Protein AF-A0A218WQH5-F1 (afdb_monomer)

Radius of gyration: 13.71 Å; Cα contacts (8 Å, |Δi|>4): 364; chains: 1; bounding box: 28×33×32 Å

pLDDT: mean 78.95, std 13.2, range [29.84, 90.62]

Sequence (128 aa):
MALGPVGDPTVELGPTEDQRMELGPVGDLTVGLGPTEDLRMGLGPVKDLTVGLSPTEDLRMGLGPVGDLTMGLGHREDLRMGLGPVGDLTVGLGHTEDLRMGLGPVGDLTVGLGPTEDLRMGSALWKI

Foldseek 3Di:
DEDDADPAAEAEDEEDAEEEEEYEEYEAYEYEYYEYAYYEYEYYEYAHYEYEYEEYAEYAYEYAEYAAYAYAEEHYAEEAYAYAEYAADHYEYAHYAYYAYADEHYNYDHYHDHDYNHYHYDHPPPDD

Organism: Punica granatum (NCBI:txid22663)

Secondary structure (DSSP, 8-state):
----S-S--EEEE--EEEEEEEE--EEEEEEEE--EEEEEEEE--EEEEEEEE--EEEEEEEE-SEEEEEEEE--EEEEEEEE-SEEEEEEEE-SEEEEEEEE--EEEEEEEE-SEEEEEEEE-----

Mean predicted aligned error: 7.43 Å

Structure (mmCIF, N/CA/C/O backbone):
data_AF-A0A218WQH5-F1
#
_entry.id   AF-A0A218WQH5-F1
#
loop_
_atom_site.group_PDB
_atom_site.id
_atom_site.type_symbol
_atom_site.label_atom_i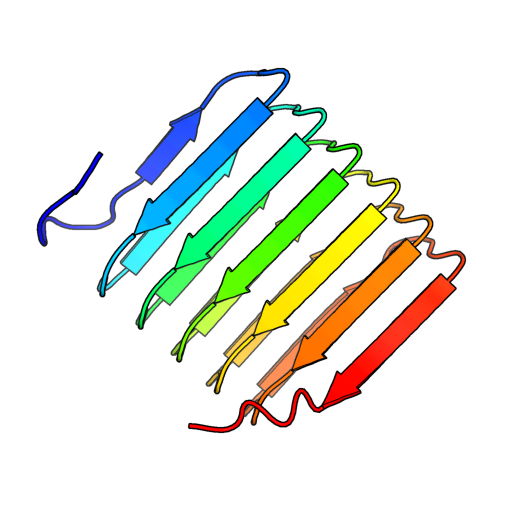d
_atom_site.label_alt_id
_atom_site.label_comp_id
_atom_site.label_asym_id
_atom_site.label_entity_id
_atom_site.label_seq_id
_atom_site.pdbx_PDB_ins_code
_atom_site.Cartn_x
_atom_site.Cartn_y
_atom_site.Cartn_z
_atom_site.occupancy
_atom_site.B_iso_or_equiv
_atom_site.auth_seq_id
_atom_site.auth_comp_id
_atom_site.auth_asym_id
_atom_site.auth_atom_id
_atom_site.pdbx_PDB_model_num
ATOM 1 N N . MET A 1 1 ? 2.928 17.509 5.693 1.00 40.31 1 MET A N 1
ATOM 2 C CA . MET A 1 1 ? 1.774 18.393 5.408 1.00 40.31 1 MET A CA 1
ATOM 3 C C . MET A 1 1 ? 0.560 17.751 6.062 1.00 40.31 1 MET A C 1
ATOM 5 O O . MET A 1 1 ? 0.398 16.557 5.879 1.00 40.31 1 MET A O 1
ATOM 9 N N . ALA A 1 2 ? -0.220 18.475 6.869 1.00 32.75 2 ALA A N 1
ATOM 10 C CA . ALA A 1 2 ? -1.400 17.928 7.547 1.00 32.75 2 ALA A CA 1
ATOM 11 C C . ALA A 1 2 ? -2.662 18.467 6.861 1.00 32.75 2 ALA A C 1
ATOM 13 O O . ALA A 1 2 ? -2.889 19.676 6.867 1.00 32.75 2 ALA A O 1
ATOM 14 N N . LEU A 1 3 ? -3.434 17.584 6.226 1.00 44.59 3 LEU A N 1
ATOM 15 C CA . LEU A 1 3 ? -4.683 17.926 5.545 1.00 44.59 3 LEU A CA 1
ATOM 16 C C . LEU A 1 3 ? -5.857 17.603 6.480 1.00 44.59 3 L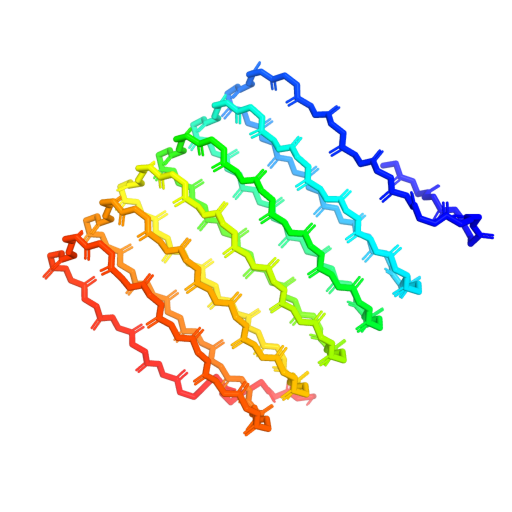EU A C 1
ATOM 18 O O . LEU A 1 3 ? -5.939 16.501 7.015 1.00 44.59 3 LEU A O 1
ATOM 22 N N . GLY A 1 4 ? -6.718 18.594 6.728 1.00 38.66 4 GLY A N 1
ATOM 23 C CA . GLY A 1 4 ? -7.972 18.427 7.472 1.00 38.66 4 GLY A CA 1
ATOM 24 C C . GLY A 1 4 ? -9.079 17.786 6.617 1.00 38.66 4 GLY A C 1
ATOM 25 O O . GLY A 1 4 ? -8.890 17.626 5.412 1.00 38.66 4 GLY A O 1
ATOM 26 N N . PRO A 1 5 ? -10.236 17.438 7.215 1.00 45.19 5 PRO A N 1
ATOM 27 C CA . PRO A 1 5 ? -11.291 16.669 6.561 1.00 45.19 5 PRO A CA 1
ATOM 28 C C . PRO A 1 5 ? -12.021 17.531 5.525 1.00 45.19 5 PRO A C 1
ATOM 30 O O . PRO A 1 5 ? -12.925 18.299 5.847 1.00 45.19 5 PRO A O 1
ATOM 33 N N . VAL A 1 6 ? -11.600 17.418 4.272 1.00 43.12 6 VAL A N 1
ATOM 34 C CA . VAL A 1 6 ? -12.248 17.973 3.080 1.00 43.12 6 VAL A CA 1
ATOM 35 C C . VAL A 1 6 ? -12.160 16.869 2.028 1.00 43.12 6 VAL A C 1
ATOM 37 O O . VAL A 1 6 ? -11.120 16.229 1.946 1.00 43.12 6 VAL A O 1
ATOM 40 N N . GLY A 1 7 ? -13.267 16.606 1.328 1.00 47.59 7 GLY A N 1
ATOM 41 C CA . GLY A 1 7 ? -13.516 15.404 0.518 1.00 47.59 7 GLY A CA 1
ATOM 42 C C . GLY A 1 7 ? -12.357 14.902 -0.345 1.00 47.59 7 GLY A C 1
ATOM 43 O O . GLY A 1 7 ? -11.546 15.690 -0.824 1.00 47.59 7 GLY A O 1
ATOM 44 N N . ASP A 1 8 ? -12.318 13.578 -0.500 1.00 56.56 8 ASP A N 1
ATOM 45 C CA . ASP A 1 8 ? -11.444 12.795 -1.380 1.00 56.56 8 ASP A CA 1
ATOM 46 C C . ASP A 1 8 ? -10.065 13.426 -1.641 1.00 56.56 8 ASP A C 1
ATOM 48 O O . ASP A 1 8 ? -9.750 13.791 -2.782 1.00 56.56 8 ASP A O 1
ATOM 52 N N . PRO A 1 9 ? -9.215 13.606 -0.608 1.00 66.31 9 PRO A N 1
ATOM 53 C CA . PRO A 1 9 ? -7.838 14.018 -0.802 1.00 66.31 9 PRO A CA 1
ATOM 54 C C . PRO A 1 9 ? -7.183 13.114 -1.844 1.00 66.31 9 PRO A C 1
ATOM 56 O O . PRO A 1 9 ? -7.036 11.910 -1.651 1.00 66.31 9 PRO A O 1
ATOM 59 N N . THR A 1 10 ? -6.804 13.721 -2.964 1.00 68.75 10 THR A N 1
ATOM 60 C CA . THR A 1 10 ? -5.987 13.089 -3.994 1.00 68.75 10 THR A CA 1
ATOM 61 C C . THR A 1 10 ? -4.591 13.673 -3.882 1.00 68.75 10 THR A C 1
ATOM 63 O O . THR A 1 10 ? -4.408 14.885 -4.014 1.00 68.75 10 THR A O 1
ATOM 66 N N . VAL A 1 11 ? -3.606 12.830 -3.590 1.00 77.75 11 VAL A N 1
ATOM 67 C CA . VAL A 1 11 ? -2.203 13.240 -3.519 1.00 77.75 11 VAL A CA 1
ATOM 68 C C . VAL A 1 11 ? -1.467 12.651 -4.703 1.00 77.75 11 VAL A C 1
ATOM 70 O O . VAL A 1 11 ? -1.245 11.447 -4.736 1.00 77.75 11 VAL A O 1
ATOM 73 N N . GLU A 1 12 ? -1.071 13.509 -5.643 1.00 77.62 12 GLU A N 1
ATOM 74 C CA . GLU A 1 12 ? -0.176 13.141 -6.736 1.00 77.62 12 GLU A CA 1
ATOM 75 C C . GLU A 1 12 ? 1.194 13.789 -6.572 1.00 77.62 12 GLU A C 1
ATOM 77 O O . GLU A 1 12 ? 1.299 15.009 -6.425 1.00 77.62 12 GLU A O 1
ATOM 82 N N . LEU A 1 13 ? 2.249 12.974 -6.586 1.00 73.69 13 LEU A N 1
ATOM 83 C CA . LEU A 1 13 ? 3.628 13.457 -6.519 1.00 73.69 13 LEU A CA 1
ATOM 84 C C . LEU A 1 13 ? 4.447 12.865 -7.665 1.00 73.69 13 LEU A C 1
ATOM 86 O O . LEU A 1 13 ? 4.292 11.700 -8.029 1.00 73.69 13 LEU A O 1
ATOM 90 N N . GLY A 1 14 ? 5.296 13.710 -8.250 1.00 72.31 14 GLY A N 1
ATOM 91 C CA . GLY A 1 14 ? 6.205 13.333 -9.327 1.00 72.31 14 GLY A CA 1
ATOM 92 C C . GLY A 1 14 ? 7.387 12.483 -8.843 1.00 72.31 14 GLY A C 1
ATOM 93 O O . GLY A 1 14 ? 7.505 12.208 -7.648 1.00 72.31 14 GLY A O 1
ATOM 94 N N . PRO A 1 15 ? 8.271 12.073 -9.767 1.00 71.12 15 PRO A N 1
ATOM 95 C CA . PRO A 1 15 ? 9.421 11.253 -9.425 1.00 71.12 15 PRO A CA 1
ATOM 96 C C . PRO A 1 15 ? 10.354 11.965 -8.445 1.00 71.12 15 PRO A C 1
ATOM 98 O O . PRO A 1 15 ? 10.677 13.140 -8.632 1.00 71.12 15 PRO A O 1
ATOM 101 N N . THR A 1 16 ? 10.770 11.251 -7.404 1.00 75.25 16 THR A N 1
ATOM 102 C CA . THR A 1 16 ? 11.618 11.775 -6.322 1.00 75.25 16 THR A CA 1
ATOM 103 C C . THR A 1 16 ? 12.587 10.680 -5.872 1.00 75.25 16 THR A C 1
ATOM 105 O O . THR A 1 16 ? 12.251 9.513 -5.984 1.00 75.25 16 THR A O 1
ATOM 108 N N . GLU A 1 17 ? 13.766 11.007 -5.343 1.00 79.12 17 GLU A N 1
ATOM 109 C CA . GLU A 1 17 ? 14.635 9.980 -4.729 1.00 79.12 17 GLU A CA 1
ATOM 110 C C . GLU A 1 17 ? 13.986 9.425 -3.450 1.00 79.12 17 GLU A C 1
ATOM 112 O O . GLU A 1 17 ? 13.902 8.221 -3.250 1.00 79.12 17 GLU A O 1
ATOM 117 N N . ASP A 1 18 ? 13.434 10.303 -2.611 1.00 80.25 18 ASP A N 1
ATOM 118 C CA . ASP A 1 18 ? 13.086 9.964 -1.234 1.00 80.25 18 ASP A CA 1
ATOM 119 C C . ASP A 1 18 ? 11.753 10.620 -0.855 1.00 80.25 18 ASP A C 1
ATOM 121 O O . ASP A 1 18 ? 11.608 11.850 -0.884 1.00 80.25 18 ASP A O 1
ATOM 125 N N . GLN A 1 19 ? 10.751 9.820 -0.501 1.00 81.75 19 GLN A N 1
ATOM 126 C CA . GLN A 1 19 ? 9.407 10.326 -0.257 1.00 81.75 19 GLN A CA 1
ATOM 127 C C . GLN A 1 19 ? 8.819 9.775 1.040 1.00 81.75 19 GLN A C 1
ATOM 129 O O . GLN A 1 19 ? 8.780 8.571 1.289 1.00 81.75 19 GLN A O 1
ATOM 134 N N . ARG A 1 20 ? 8.332 10.679 1.898 1.00 80.31 20 ARG A N 1
ATOM 135 C CA . ARG A 1 20 ? 7.759 10.328 3.203 1.00 80.31 20 ARG A CA 1
ATOM 136 C C . ARG A 1 20 ? 6.409 10.978 3.402 1.00 80.31 20 ARG A C 1
ATOM 138 O O . ARG A 1 20 ? 6.272 12.191 3.246 1.00 80.31 20 ARG A O 1
ATOM 145 N N . MET A 1 21 ? 5.427 10.177 3.787 1.00 79.88 21 MET A N 1
ATOM 146 C CA . MET A 1 21 ? 4.066 10.641 3.985 1.00 79.88 21 MET A CA 1
ATOM 147 C C . MET A 1 21 ? 3.496 10.099 5.287 1.00 79.88 21 MET A C 1
ATOM 149 O O . MET A 1 21 ? 3.521 8.896 5.521 1.00 79.88 21 MET A O 1
ATOM 153 N N . GLU A 1 22 ? 2.972 10.995 6.117 1.00 82.38 22 GLU A N 1
ATOM 154 C CA . GLU A 1 22 ? 2.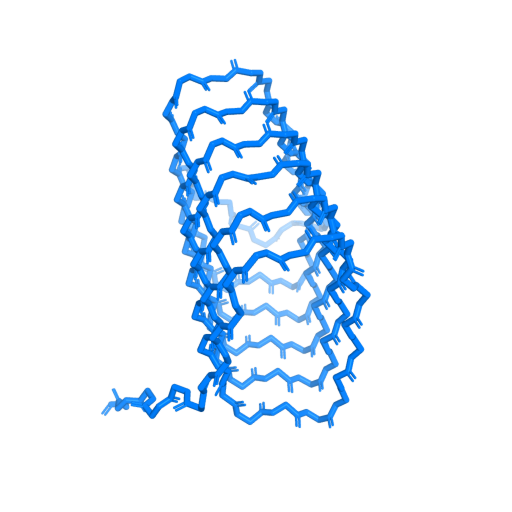257 10.636 7.336 1.00 82.38 22 GLU A CA 1
ATOM 155 C C . GLU A 1 22 ? 0.928 11.384 7.369 1.00 82.38 22 GLU A C 1
ATOM 157 O O . GLU A 1 22 ? 0.912 12.617 7.279 1.00 82.38 22 GLU A O 1
ATOM 162 N N . LEU A 1 23 ? -0.178 10.646 7.452 1.00 78.00 23 LEU A N 1
ATOM 163 C CA . LEU A 1 23 ? -1.518 11.220 7.535 1.00 78.00 23 LEU A CA 1
ATOM 164 C C . LEU A 1 23 ? -2.269 10.655 8.737 1.00 78.00 23 LEU A C 1
ATOM 166 O O . LEU A 1 23 ? -2.172 9.472 9.063 1.00 78.00 23 LEU A O 1
ATOM 170 N N . GLY A 1 24 ? -3.033 11.534 9.384 1.00 77.88 24 GLY A N 1
ATOM 171 C CA . GLY A 1 24 ? -3.955 11.168 10.453 1.00 77.88 24 GLY A CA 1
ATOM 172 C C . GLY A 1 24 ? -5.206 10.457 9.926 1.00 77.88 24 GLY A C 1
ATOM 173 O O . GLY A 1 24 ? -5.219 10.002 8.786 1.00 77.88 24 GLY A O 1
ATOM 174 N N . PRO A 1 25 ? -6.266 10.361 10.744 1.00 75.12 25 PRO A N 1
ATOM 175 C CA . PRO A 1 25 ? -7.508 9.735 10.325 1.00 75.12 25 PRO A CA 1
ATOM 176 C C . PRO A 1 25 ? -8.130 10.473 9.138 1.00 75.12 25 PRO A C 1
ATOM 178 O O . PRO A 1 25 ? -8.318 11.691 9.201 1.00 75.12 25 PRO A O 1
ATOM 181 N N . VAL A 1 26 ? -8.462 9.740 8.079 1.00 77.00 26 VAL A N 1
ATOM 182 C CA . VAL A 1 26 ? -9.077 10.286 6.859 1.00 77.00 26 VAL A CA 1
ATOM 183 C C . VAL A 1 26 ? -10.334 9.479 6.543 1.00 77.00 26 VAL A C 1
ATOM 185 O O . VAL A 1 26 ? -10.418 8.309 6.900 1.00 77.00 26 VAL A O 1
ATOM 188 N N . GLY A 1 27 ? -11.334 10.105 5.920 1.00 80.62 27 GLY A N 1
ATOM 189 C CA . GLY A 1 27 ? -12.490 9.374 5.397 1.00 80.62 27 GLY A CA 1
ATOM 190 C C . GLY A 1 27 ? -12.047 8.529 4.213 1.00 80.62 27 GLY A C 1
ATOM 191 O O . GLY A 1 27 ? -11.689 7.367 4.382 1.00 80.62 27 GLY A O 1
ATOM 192 N N . ASP A 1 28 ? -11.965 9.172 3.056 1.00 84.06 28 ASP A N 1
ATOM 193 C CA . ASP A 1 28 ? -11.552 8.535 1.813 1.00 84.06 28 ASP A CA 1
ATOM 194 C C . ASP A 1 28 ? -10.242 9.189 1.341 1.00 84.06 28 ASP A C 1
ATOM 196 O O . ASP A 1 28 ? -10.054 10.395 1.513 1.00 84.06 28 ASP A O 1
ATOM 200 N N . LEU A 1 29 ? -9.289 8.418 0.821 1.00 83.88 29 LEU A N 1
ATOM 201 C CA . LEU A 1 29 ? -7.971 8.918 0.416 1.00 83.88 29 LEU A CA 1
ATOM 202 C C . LEU A 1 29 ? -7.501 8.219 -0.858 1.00 83.88 29 LEU A C 1
ATOM 204 O O . LEU A 1 29 ? -7.453 6.992 -0.919 1.00 83.88 29 LEU A O 1
ATOM 208 N N . THR A 1 30 ? -7.081 9.008 -1.847 1.00 85.25 30 THR A N 1
ATOM 209 C CA . THR A 1 30 ? -6.431 8.510 -3.063 1.00 85.25 30 THR A CA 1
ATOM 210 C C . THR A 1 30 ? -4.997 9.023 -3.139 1.00 85.25 30 THR A C 1
ATOM 212 O O . THR A 1 30 ? -4.744 10.222 -3.024 1.00 85.25 30 THR A O 1
ATOM 215 N N . VAL A 1 31 ? -4.031 8.130 -3.344 1.00 84.38 31 VAL A N 1
ATOM 216 C CA . VAL A 1 31 ? -2.613 8.494 -3.463 1.00 84.38 31 VAL A CA 1
ATOM 217 C C . VAL A 1 31 ? -2.036 7.929 -4.755 1.00 84.38 31 VAL A C 1
ATOM 219 O O . VAL A 1 31 ? -2.074 6.721 -4.969 1.00 84.38 31 VAL A O 1
ATOM 222 N N . GLY A 1 32 ? -1.485 8.798 -5.599 1.00 84.88 32 GLY A N 1
ATOM 223 C CA . GLY A 1 32 ? -0.820 8.468 -6.856 1.00 84.88 32 GLY A CA 1
ATOM 224 C C . GLY A 1 32 ? 0.635 8.921 -6.834 1.00 84.88 32 GLY A C 1
ATOM 225 O O . GLY A 1 32 ? 0.901 10.116 -6.885 1.00 84.88 32 GLY A O 1
ATOM 226 N N . LEU A 1 33 ? 1.603 8.009 -6.753 1.00 80.75 33 LEU A N 1
ATOM 227 C CA . LEU A 1 33 ? 3.019 8.404 -6.717 1.00 80.75 33 LEU A CA 1
ATOM 228 C C . LEU A 1 33 ? 3.752 7.964 -7.981 1.00 80.75 33 LEU A C 1
ATOM 230 O O . LEU A 1 33 ? 3.602 6.833 -8.466 1.00 80.75 33 LEU A O 1
ATOM 234 N N . GLY A 1 34 ? 4.547 8.893 -8.506 1.00 79.62 34 GLY A N 1
ATOM 235 C CA . GLY A 1 34 ? 5.505 8.643 -9.568 1.00 79.62 34 GLY A CA 1
ATOM 236 C C . GLY A 1 34 ? 6.637 7.704 -9.130 1.00 79.62 34 GLY A C 1
ATOM 237 O O . GLY A 1 34 ? 6.633 7.195 -8.008 1.00 79.62 34 GLY A O 1
ATOM 238 N N . PRO A 1 35 ? 7.582 7.415 -10.038 1.00 77.38 35 PRO A N 1
ATOM 239 C CA . PRO A 1 35 ? 8.719 6.555 -9.734 1.00 77.38 35 PRO A CA 1
ATOM 240 C C . PRO A 1 35 ? 9.590 7.144 -8.623 1.00 77.38 35 PRO A C 1
ATOM 242 O O . PRO A 1 35 ? 9.976 8.309 -8.713 1.00 77.38 35 PRO A O 1
ATOM 245 N N . THR A 1 36 ? 9.919 6.341 -7.617 1.00 81.50 36 THR A N 1
ATOM 246 C CA . THR A 1 36 ? 10.684 6.787 -6.441 1.00 81.50 36 THR A CA 1
ATOM 247 C C . THR A 1 36 ? 11.694 5.715 -6.048 1.00 81.50 36 THR A C 1
ATOM 249 O O . THR A 1 36 ? 11.374 4.541 -6.186 1.00 81.50 36 THR A O 1
ATOM 252 N N . GLU A 1 37 ? 12.885 6.070 -5.569 1.00 83.75 37 GLU A N 1
ATOM 253 C CA . GLU A 1 37 ? 13.830 5.064 -5.048 1.00 83.75 37 GLU A CA 1
ATOM 254 C C . GLU A 1 37 ? 13.330 4.560 -3.687 1.00 83.75 37 GLU A C 1
ATOM 256 O O . GLU A 1 37 ? 13.002 3.388 -3.539 1.00 83.75 37 GLU A O 1
ATOM 261 N N . ASP A 1 38 ? 13.118 5.476 -2.739 1.00 84.75 38 ASP A N 1
ATOM 262 C CA . ASP A 1 38 ? 12.714 5.184 -1.364 1.00 84.75 38 ASP A CA 1
ATOM 263 C C . ASP A 1 38 ? 11.358 5.819 -1.005 1.00 84.75 38 ASP A C 1
ATOM 265 O O . ASP A 1 38 ? 11.204 7.043 -0.922 1.00 84.75 38 ASP A O 1
ATOM 269 N N . LEU A 1 39 ? 10.345 4.999 -0.712 1.00 85.31 39 LEU A N 1
ATOM 270 C CA . LEU A 1 39 ? 9.018 5.475 -0.311 1.00 85.31 39 LEU A CA 1
ATOM 271 C C . LEU A 1 39 ? 8.612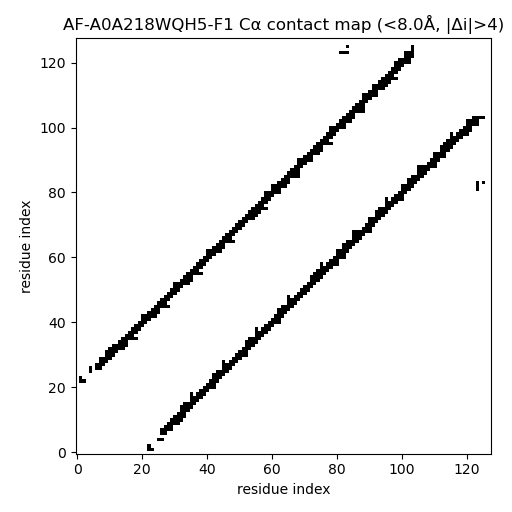 4.951 1.069 1.00 85.31 39 LEU A C 1
ATOM 273 O O . LEU A 1 39 ? 8.534 3.747 1.316 1.00 85.31 39 LEU A O 1
ATOM 277 N N . ARG A 1 40 ? 8.274 5.872 1.979 1.00 85.50 40 ARG A N 1
ATOM 278 C CA . ARG A 1 40 ? 7.764 5.561 3.321 1.00 85.50 40 ARG A CA 1
ATOM 279 C C . ARG A 1 40 ? 6.411 6.201 3.578 1.00 85.50 40 ARG A C 1
ATOM 281 O O . ARG A 1 40 ? 6.281 7.422 3.530 1.00 85.50 40 ARG A O 1
ATOM 288 N N . MET A 1 41 ? 5.421 5.393 3.932 1.00 83.50 41 MET A N 1
ATOM 289 C CA . MET A 1 41 ? 4.066 5.873 4.188 1.00 83.50 41 MET A CA 1
ATOM 290 C C . MET A 1 41 ? 3.523 5.351 5.519 1.00 83.50 41 MET A C 1
ATOM 292 O O . MET A 1 41 ? 3.592 4.156 5.796 1.00 83.50 41 MET A O 1
ATOM 296 N N . GLY A 1 42 ? 2.990 6.254 6.339 1.00 86.38 42 GLY A N 1
ATOM 297 C CA . GLY A 1 42 ? 2.315 5.964 7.600 1.00 86.38 42 GLY A CA 1
ATOM 298 C C . GLY A 1 42 ? 0.916 6.569 7.598 1.00 86.38 42 GLY A C 1
ATOM 299 O O . GLY A 1 42 ? 0.789 7.790 7.606 1.00 86.38 42 GLY A O 1
ATOM 300 N N . LEU A 1 43 ? -0.136 5.756 7.578 1.00 83.50 43 LEU A N 1
ATOM 301 C CA . LEU A 1 43 ? -1.509 6.267 7.618 1.00 83.50 43 LEU A CA 1
ATOM 302 C C . LEU A 1 43 ? -2.212 5.802 8.889 1.00 83.50 43 LEU A C 1
ATOM 304 O O . LEU A 1 43 ? -2.096 4.645 9.299 1.00 83.50 43 LEU A O 1
ATOM 308 N N . GLY A 1 44 ? -2.944 6.726 9.508 1.00 82.94 44 GLY A N 1
ATOM 309 C CA . GLY A 1 44 ? -3.870 6.432 10.592 1.00 82.94 44 GLY A CA 1
ATOM 310 C C . GLY A 1 44 ? -5.107 5.658 10.116 1.00 82.94 44 GLY A C 1
ATOM 311 O O . GLY A 1 44 ? -5.095 5.061 9.042 1.00 82.94 44 GLY A O 1
ATOM 312 N N . PRO A 1 45 ? -6.185 5.646 10.916 1.00 82.25 45 PRO A N 1
ATOM 313 C CA . PRO A 1 45 ? -7.435 5.009 10.528 1.00 82.25 45 PRO A CA 1
ATOM 314 C C . PRO A 1 45 ? -8.031 5.637 9.261 1.00 82.25 45 PRO A C 1
ATOM 316 O O . PRO A 1 45 ? -8.249 6.849 9.234 1.00 82.25 45 PRO A O 1
ATOM 319 N N . VAL A 1 46 ? -8.317 4.831 8.240 1.00 84.81 46 VAL A N 1
ATOM 320 C CA . VAL A 1 46 ? -8.940 5.295 6.988 1.00 84.81 46 VAL A CA 1
ATOM 321 C C . VAL A 1 46 ? -10.211 4.499 6.725 1.00 84.81 46 VAL A C 1
ATOM 323 O O . VAL A 1 46 ? -10.267 3.316 7.048 1.00 84.81 46 VAL A O 1
ATOM 326 N N . LYS A 1 47 ? -11.254 5.126 6.179 1.00 86.75 47 LYS A N 1
ATOM 327 C CA . LYS A 1 47 ? -12.437 4.382 5.742 1.00 86.75 47 LYS A CA 1
ATOM 328 C C . LYS A 1 47 ? -12.129 3.709 4.408 1.00 86.75 47 LYS A C 1
ATOM 330 O O . LYS A 1 47 ? -12.004 2.492 4.399 1.00 86.75 47 LYS A O 1
ATOM 335 N N . ASP A 1 48 ? -11.863 4.495 3.365 1.00 88.31 48 ASP A N 1
ATOM 336 C CA . ASP A 1 48 ? -11.579 3.982 2.022 1.00 88.31 48 ASP A CA 1
ATOM 337 C C . ASP A 1 48 ? -10.219 4.515 1.529 1.00 88.31 48 ASP A C 1
ATOM 339 O O . ASP A 1 48 ? -9.977 5.721 1.475 1.00 88.31 48 ASP A O 1
ATOM 343 N N . LEU A 1 49 ? -9.293 3.626 1.174 1.00 87.12 49 LEU A N 1
ATOM 344 C CA . LEU A 1 49 ? -7.939 3.979 0.751 1.00 87.12 49 LEU A CA 1
ATOM 345 C C . LEU A 1 49 ? -7.619 3.369 -0.611 1.00 87.12 49 LEU A C 1
ATOM 347 O O . LEU A 1 49 ? -7.574 2.151 -0.758 1.00 87.12 49 LEU A O 1
ATOM 351 N N . THR A 1 50 ? -7.318 4.220 -1.590 1.00 88.62 50 THR A N 1
ATOM 352 C CA . THR A 1 50 ? -6.816 3.808 -2.905 1.00 88.62 50 THR A CA 1
ATOM 353 C C . THR A 1 50 ? -5.393 4.308 -3.111 1.00 88.62 50 THR A C 1
ATOM 355 O O . THR A 1 50 ? -5.122 5.503 -3.015 1.00 88.62 50 THR A O 1
ATOM 358 N N . VAL A 1 51 ? -4.465 3.407 -3.422 1.00 86.12 51 VAL A N 1
ATOM 359 C CA . VAL A 1 51 ? -3.056 3.750 -3.635 1.00 86.12 51 VAL A CA 1
ATOM 360 C C . VAL A 1 51 ? -2.570 3.189 -4.969 1.00 86.12 51 VAL A C 1
ATOM 362 O O . VAL A 1 51 ? -2.600 1.982 -5.186 1.00 86.12 51 VAL A O 1
ATOM 365 N N . GLY A 1 52 ? -2.093 4.060 -5.855 1.00 87.75 52 GLY A N 1
ATOM 366 C CA . GLY A 1 52 ? -1.472 3.711 -7.130 1.00 87.75 52 GLY A CA 1
ATOM 367 C C . GLY A 1 52 ? -0.023 4.175 -7.161 1.00 87.75 52 GLY A C 1
ATOM 368 O O . GLY A 1 52 ? 0.246 5.374 -7.124 1.00 87.75 52 GLY A O 1
ATOM 369 N N . LEU A 1 53 ? 0.923 3.242 -7.231 1.00 82.94 53 LEU A N 1
ATOM 370 C CA . LEU A 1 53 ? 2.346 3.570 -7.238 1.00 82.94 53 LEU A CA 1
ATOM 371 C C . LEU A 1 53 ? 3.022 3.049 -8.501 1.00 82.94 53 LEU A C 1
ATOM 373 O O . LEU A 1 53 ? 2.899 1.876 -8.867 1.00 82.94 53 LEU A O 1
ATOM 377 N N . SER A 1 54 ? 3.807 3.926 -9.118 1.00 81.75 54 SER A N 1
ATOM 378 C CA . SER A 1 54 ? 4.726 3.591 -10.208 1.00 81.75 54 SER A CA 1
ATOM 379 C C . SER A 1 54 ? 5.870 2.679 -9.705 1.00 81.75 54 SER A C 1
ATOM 381 O O . SER A 1 54 ? 5.872 2.293 -8.524 1.00 81.75 54 SER A O 1
ATOM 383 N N . PRO A 1 55 ? 6.811 2.251 -10.574 1.00 78.00 55 PRO A N 1
ATOM 384 C CA . PRO A 1 55 ? 7.961 1.469 -10.138 1.00 78.00 55 PRO A CA 1
ATOM 385 C C . PRO A 1 55 ? 8.724 2.171 -9.012 1.00 78.00 55 PRO A C 1
ATOM 387 O O . PRO A 1 55 ? 8.968 3.374 -9.093 1.00 78.00 55 PRO A O 1
ATOM 390 N N . THR A 1 56 ? 9.049 1.432 -7.959 1.00 80.00 56 THR A N 1
ATOM 391 C CA . THR A 1 56 ? 9.777 1.944 -6.790 1.00 80.00 56 THR A CA 1
ATOM 392 C C . THR A 1 56 ? 10.802 0.905 -6.384 1.00 80.00 56 THR A C 1
ATOM 394 O O . THR A 1 56 ? 10.453 -0.265 -6.424 1.00 80.00 56 THR A O 1
ATOM 397 N N . GLU A 1 57 ? 12.015 1.279 -6.000 1.00 84.38 57 GLU A N 1
ATOM 398 C CA . GLU A 1 57 ? 13.002 0.289 -5.540 1.00 84.38 57 GLU A CA 1
ATOM 399 C C . GLU A 1 57 ? 12.578 -0.261 -4.171 1.00 84.38 57 GLU A C 1
ATOM 401 O O . GLU A 1 57 ? 12.216 -1.435 -4.068 1.00 84.38 57 GLU A O 1
ATOM 406 N N . ASP A 1 58 ? 12.434 0.633 -3.189 1.00 86.00 58 ASP A N 1
ATOM 407 C CA . ASP A 1 58 ? 12.096 0.329 -1.801 1.00 86.00 58 ASP A CA 1
ATOM 408 C C . ASP A 1 58 ? 10.766 0.974 -1.375 1.00 86.00 58 ASP A C 1
ATOM 410 O O . ASP A 1 58 ? 10.597 2.196 -1.330 1.00 86.00 58 ASP A O 1
ATOM 414 N N . LEU A 1 59 ? 9.798 0.152 -0.956 1.00 85.94 59 LEU A N 1
ATOM 415 C CA . LEU A 1 59 ? 8.535 0.629 -0.385 1.00 85.94 59 LEU A CA 1
ATOM 416 C C . LEU A 1 59 ? 8.322 0.112 1.034 1.00 85.94 59 LEU A C 1
ATOM 418 O O . LEU A 1 59 ? 8.251 -1.091 1.283 1.00 85.94 59 LEU A O 1
ATOM 422 N N . ARG A 1 60 ? 8.112 1.036 1.975 1.00 87.50 60 ARG A N 1
ATOM 423 C CA . ARG A 1 60 ? 7.711 0.738 3.354 1.00 87.50 60 ARG A CA 1
ATOM 424 C C . ARG A 1 60 ? 6.401 1.421 3.700 1.00 87.50 60 ARG A C 1
ATOM 426 O O . ARG A 1 60 ? 6.323 2.646 3.734 1.00 87.50 60 ARG A O 1
ATOM 433 N N . MET A 1 61 ? 5.388 0.635 4.034 1.00 85.06 61 MET A N 1
ATOM 434 C CA . MET A 1 61 ? 4.072 1.154 4.385 1.00 85.06 61 MET A CA 1
ATOM 435 C C . MET A 1 61 ? 3.588 0.610 5.727 1.00 85.06 61 MET A C 1
ATOM 437 O O . MET A 1 61 ? 3.654 -0.591 5.976 1.00 85.06 61 MET A O 1
ATOM 441 N N . GLY A 1 62 ? 3.093 1.500 6.583 1.00 87.56 62 GLY A N 1
ATOM 442 C CA . GLY A 1 62 ? 2.412 1.180 7.832 1.00 87.56 62 GLY A CA 1
ATOM 443 C C . GLY A 1 62 ? 1.014 1.785 7.828 1.00 87.56 62 GLY A C 1
ATOM 444 O O . GLY A 1 62 ? 0.883 3.007 7.840 1.00 87.56 62 GLY A O 1
ATOM 445 N N . LEU A 1 63 ? -0.019 0.949 7.809 1.00 84.56 63 LEU A N 1
ATOM 446 C CA . LEU A 1 63 ? -1.412 1.387 7.835 1.00 84.56 63 LEU A CA 1
ATOM 447 C C . LEU A 1 63 ? -2.071 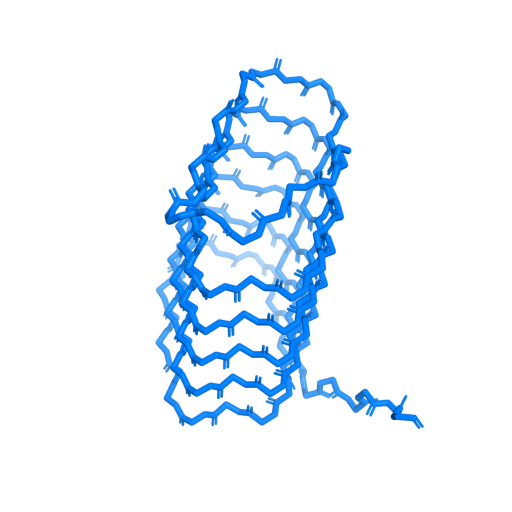0.973 9.147 1.00 8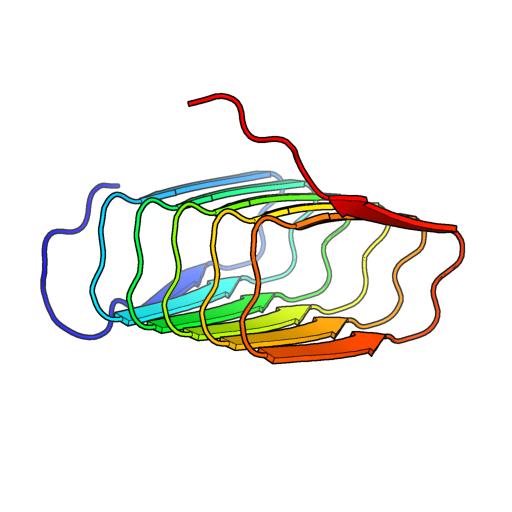4.56 63 LEU A C 1
ATOM 449 O O . LEU A 1 63 ? -1.912 -0.159 9.608 1.00 84.56 63 LEU A O 1
ATOM 453 N N . GLY A 1 64 ? -2.813 1.905 9.740 1.00 85.00 64 GLY A N 1
ATOM 454 C CA . GLY A 1 64 ? -3.721 1.635 10.845 1.00 85.00 64 GLY A CA 1
ATOM 455 C C . GLY A 1 64 ? -4.949 0.824 10.407 1.00 85.00 64 GLY A C 1
ATOM 456 O O . GLY A 1 64 ? -4.919 0.154 9.377 1.00 85.00 64 GLY A O 1
ATOM 457 N N . PRO A 1 65 ? -6.035 0.856 11.196 1.00 84.00 65 PRO A N 1
ATOM 458 C CA . PRO A 1 65 ? -7.296 0.237 10.811 1.00 84.00 65 PRO A CA 1
ATOM 459 C C . PRO 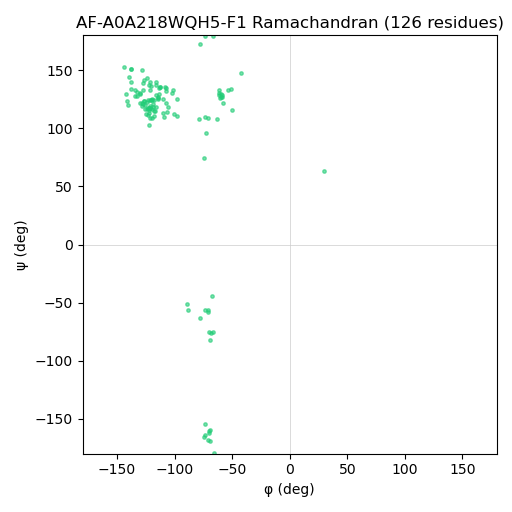A 1 65 ? -7.843 0.843 9.514 1.00 84.00 65 PRO A C 1
ATOM 461 O O . PRO A 1 65 ? -7.996 2.061 9.439 1.00 84.00 65 PRO A O 1
ATOM 464 N N . VAL A 1 66 ? -8.155 0.014 8.522 1.00 85.94 66 VAL A N 1
ATOM 465 C CA . VAL A 1 66 ? -8.752 0.466 7.257 1.00 85.94 66 VAL A CA 1
ATOM 466 C C . VAL A 1 66 ? -10.095 -0.227 7.038 1.00 85.94 66 VAL A C 1
ATOM 468 O O . VAL A 1 66 ? -10.234 -1.401 7.364 1.00 85.94 66 VAL A O 1
ATOM 471 N N . GLY A 1 67 ? -11.100 0.486 6.532 1.00 87.19 67 GLY A N 1
ATOM 472 C CA . GLY A 1 67 ? -12.319 -0.151 6.028 1.00 87.19 67 GLY A CA 1
ATOM 473 C C . GLY A 1 67 ? -11.987 -0.936 4.765 1.00 87.19 67 GLY A C 1
ATOM 474 O O . GLY A 1 67 ? -11.776 -2.143 4.835 1.00 87.19 67 GLY A O 1
ATOM 475 N N . ASP A 1 68 ? -11.807 -0.211 3.665 1.00 89.94 68 ASP A N 1
ATOM 476 C CA . ASP A 1 68 ? -11.520 -0.762 2.346 1.00 89.94 68 ASP A CA 1
ATOM 477 C C . ASP A 1 68 ? -10.171 -0.238 1.836 1.00 89.94 68 ASP A C 1
ATOM 479 O O . ASP A 1 68 ? -9.929 0.968 1.770 1.00 89.94 68 ASP A O 1
ATOM 483 N N . LEU A 1 69 ? -9.266 -1.142 1.466 1.00 87.81 69 LEU A N 1
ATOM 484 C CA . LEU A 1 69 ? -7.936 -0.830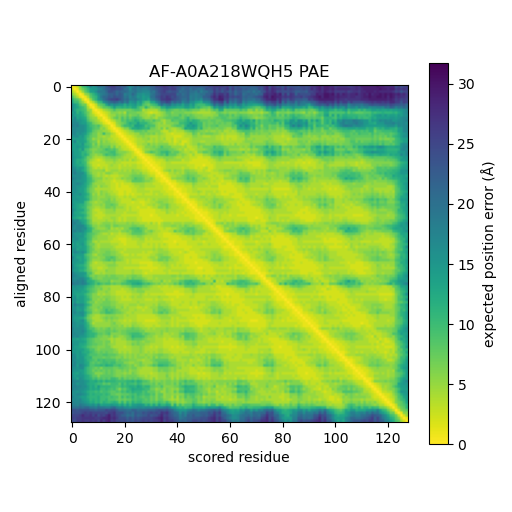 0.952 1.00 87.81 69 LEU A CA 1
ATOM 485 C C . LEU A 1 69 ? -7.754 -1.425 -0.440 1.00 87.81 69 LEU A C 1
ATOM 487 O O . LEU A 1 69 ? -7.714 -2.640 -0.601 1.00 87.81 69 LEU A O 1
ATOM 491 N N . THR A 1 70 ? -7.556 -0.566 -1.437 1.00 90.25 70 THR A N 1
ATOM 492 C CA . THR A 1 70 ? -7.165 -0.950 -2.795 1.00 90.25 70 THR A CA 1
ATOM 493 C C . THR A 1 70 ? -5.775 -0.422 -3.118 1.00 90.25 70 THR A C 1
ATOM 495 O O . THR A 1 70 ? -5.508 0.774 -3.015 1.00 90.25 70 THR A O 1
ATOM 498 N N . MET A 1 71 ? -4.875 -1.302 -3.547 1.00 87.31 71 MET A N 1
ATOM 499 C CA . MET A 1 71 ? -3.497 -0.941 -3.862 1.00 87.31 71 MET A CA 1
ATOM 500 C C . MET A 1 71 ? -3.058 -1.520 -5.205 1.00 87.31 71 MET A C 1
ATOM 502 O O . MET A 1 71 ? -3.222 -2.710 -5.449 1.00 87.31 71 MET A O 1
ATOM 506 N N . GLY A 1 72 ? -2.471 -0.686 -6.061 1.00 88.19 72 GLY A N 1
ATOM 507 C CA . GLY A 1 72 ? -1.861 -1.071 -7.331 1.00 88.19 72 GLY A CA 1
ATOM 508 C C . GLY A 1 72 ? -0.400 -0.639 -7.372 1.00 88.19 72 GLY A C 1
ATOM 509 O O . GLY A 1 72 ? -0.107 0.554 -7.426 1.00 88.19 72 GLY A O 1
ATOM 510 N N . LEU A 1 73 ? 0.515 -1.604 -7.341 1.00 83.62 73 LEU A N 1
ATOM 511 C CA . LEU A 1 73 ? 1.956 -1.378 -7.286 1.00 83.62 73 LEU A CA 1
ATOM 512 C C . LEU A 1 73 ? 2.631 -1.872 -8.568 1.00 83.62 73 LEU A C 1
ATOM 514 O O . LEU A 1 73 ? 2.484 -3.032 -8.946 1.00 83.62 73 LEU A O 1
ATOM 518 N N . GLY A 1 74 ? 3.409 -1.004 -9.219 1.00 80.75 74 GLY A N 1
ATOM 519 C CA . GLY A 1 74 ? 4.341 -1.383 -10.289 1.00 80.75 74 GLY A CA 1
ATOM 520 C C . GLY A 1 74 ? 5.555 -2.199 -9.806 1.00 80.75 74 GLY A C 1
ATOM 521 O O . GLY A 1 74 ? 5.603 -2.627 -8.652 1.00 80.75 74 GLY A O 1
ATOM 522 N N . HIS A 1 75 ? 6.542 -2.379 -10.695 1.00 78.50 75 HIS A N 1
ATOM 523 C CA . HIS A 1 75 ? 7.792 -3.111 -10.424 1.00 78.50 75 HIS A CA 1
ATOM 524 C C . HIS A 1 75 ? 8.491 -2.621 -9.148 1.00 78.50 75 HIS A C 1
ATOM 526 O O . HIS A 1 75 ? 8.649 -1.410 -8.983 1.00 78.50 75 HIS A O 1
ATOM 532 N N . ARG A 1 76 ? 8.926 -3.552 -8.293 1.00 80.44 76 ARG A N 1
ATOM 533 C CA . ARG A 1 76 ? 9.652 -3.289 -7.046 1.00 80.44 76 ARG A CA 1
ATOM 534 C C . ARG A 1 76 ? 10.812 -4.247 -6.827 1.00 80.44 76 ARG A C 1
ATOM 536 O O . ARG A 1 76 ? 10.744 -5.386 -7.277 1.00 80.44 76 ARG A O 1
ATOM 543 N N . GLU A 1 77 ? 11.835 -3.785 -6.122 1.00 83.69 77 GLU A N 1
ATOM 544 C CA . GLU A 1 77 ? 12.873 -4.667 -5.586 1.00 83.69 77 GLU A CA 1
ATOM 545 C C . GLU A 1 77 ? 12.421 -5.149 -4.205 1.00 83.69 77 GLU A C 1
ATOM 547 O O . GLU A 1 77 ? 12.185 -6.339 -4.018 1.00 83.69 77 GLU A O 1
ATOM 552 N N . ASP A 1 78 ? 12.128 -4.223 -3.287 1.00 85.56 78 ASP A N 1
ATOM 553 C CA . ASP A 1 78 ? 11.861 -4.535 -1.884 1.00 85.56 78 ASP A CA 1
ATOM 554 C C . ASP A 1 78 ? 10.537 -3.896 -1.399 1.00 85.56 78 ASP A C 1
ATOM 556 O O . ASP A 1 78 ? 10.340 -2.676 -1.374 1.00 85.56 78 ASP A O 1
ATOM 560 N N . LEU A 1 79 ? 9.579 -4.725 -0.973 1.00 85.88 79 LEU A N 1
ATOM 561 C CA . LEU A 1 79 ? 8.251 -4.290 -0.533 1.00 85.88 79 LEU A CA 1
ATOM 562 C C . LEU A 1 79 ? 7.957 -4.744 0.892 1.00 85.88 79 LEU A C 1
ATOM 564 O O . LEU A 1 79 ? 7.834 -5.932 1.177 1.00 85.88 79 LEU A O 1
ATOM 568 N N . ARG A 1 80 ? 7.761 -3.788 1.804 1.00 87.75 80 ARG A N 1
ATOM 569 C CA . ARG A 1 80 ? 7.405 -4.046 3.204 1.00 87.75 80 ARG A CA 1
ATOM 570 C C . ARG A 1 80 ? 6.119 -3.337 3.589 1.00 87.75 80 ARG A C 1
ATOM 572 O O . ARG A 1 80 ? 6.072 -2.113 3.660 1.00 87.75 80 ARG A O 1
ATOM 579 N N . MET A 1 81 ? 5.096 -4.110 3.925 1.00 84.88 81 MET A N 1
ATOM 580 C CA . MET A 1 81 ? 3.818 -3.590 4.404 1.00 84.88 81 MET A CA 1
ATOM 581 C C . MET A 1 81 ? 3.489 -4.114 5.796 1.00 84.88 81 MET A C 1
ATOM 583 O O . MET A 1 81 ? 3.637 -5.301 6.069 1.00 84.88 81 MET A O 1
ATOM 587 N N . GLY A 1 82 ? 3.011 -3.230 6.665 1.00 87.44 82 GLY A N 1
ATOM 588 C CA . GLY A 1 82 ? 2.371 -3.561 7.930 1.00 87.44 82 GLY A CA 1
ATOM 589 C C . GLY A 1 82 ? 0.969 -2.973 7.939 1.00 87.44 82 GLY A C 1
ATOM 590 O O . GLY A 1 82 ? 0.823 -1.756 8.007 1.00 87.44 82 GLY A O 1
ATOM 591 N N . LEU A 1 83 ? -0.045 -3.824 7.851 1.00 85.12 83 LEU A N 1
ATOM 592 C CA . LEU A 1 83 ? -1.448 -3.435 7.836 1.00 85.12 83 LEU A CA 1
ATOM 593 C C . LEU A 1 83 ? -2.090 -3.809 9.169 1.00 85.12 83 LEU A C 1
ATOM 595 O O . LEU A 1 83 ? -1.917 -4.928 9.656 1.00 85.12 83 LEU A O 1
ATOM 599 N N . GLY A 1 84 ? -2.820 -2.865 9.760 1.00 85.38 84 GLY A N 1
ATOM 600 C CA . GLY A 1 84 ? -3.693 -3.111 10.899 1.00 85.38 84 GLY A CA 1
ATOM 601 C C . GLY A 1 84 ? -4.915 -3.957 10.521 1.00 85.38 84 GLY A C 1
ATOM 602 O O . GLY A 1 84 ? -4.897 -4.676 9.522 1.00 85.38 84 GLY A O 1
ATOM 603 N N . PRO A 1 85 ? -5.986 -3.915 11.330 1.00 84.50 85 PRO A N 1
ATOM 604 C CA . PRO A 1 85 ? -7.261 -4.510 10.955 1.00 84.50 85 PRO A CA 1
ATOM 605 C C . PRO A 1 85 ? -7.793 -3.891 9.657 1.00 84.50 85 PRO A C 1
ATOM 607 O O . PRO A 1 85 ? -7.898 -2.670 9.578 1.00 84.50 85 PRO A O 1
ATOM 610 N N . VAL A 1 86 ? -8.130 -4.713 8.667 1.00 86.06 86 VAL A N 1
ATOM 611 C CA . VAL A 1 86 ? -8.722 -4.261 7.402 1.00 86.06 86 VAL A CA 1
ATOM 612 C C . VAL A 1 86 ? -10.072 -4.948 7.202 1.00 86.06 86 VAL A C 1
ATOM 614 O O . VAL A 1 86 ? -10.195 -6.136 7.494 1.00 86.06 86 VAL A O 1
ATOM 617 N N . GLY A 1 87 ? -11.090 -4.222 6.747 1.00 87.69 87 GLY A N 1
ATOM 618 C CA . GLY A 1 87 ? -12.327 -4.836 6.261 1.00 87.69 87 GLY A CA 1
ATOM 619 C C . GLY A 1 87 ? -12.030 -5.613 4.985 1.00 87.69 87 GLY A C 1
ATOM 620 O O . GLY A 1 87 ? -11.840 -6.829 5.043 1.00 87.69 87 GLY A O 1
ATOM 621 N N . ASP A 1 88 ? -11.855 -4.883 3.887 1.00 90.62 88 ASP A N 1
ATOM 622 C CA . ASP A 1 88 ? -11.603 -5.445 2.564 1.00 90.62 88 ASP A CA 1
ATOM 623 C C . ASP A 1 88 ? -10.238 -4.989 2.034 1.00 90.62 88 ASP A C 1
ATOM 625 O O . ASP A 1 88 ? -9.940 -3.800 1.934 1.00 90.62 88 ASP A O 1
ATOM 629 N N . LEU A 1 89 ? -9.377 -5.942 1.684 1.00 87.88 89 LEU A N 1
ATOM 630 C CA . LEU A 1 89 ? -8.030 -5.700 1.180 1.00 87.88 89 LEU A CA 1
ATOM 631 C C . LEU A 1 89 ? -7.887 -6.235 -0.242 1.00 87.88 89 LEU A C 1
ATOM 633 O O . LEU A 1 89 ? -7.883 -7.443 -0.460 1.00 87.88 89 LEU A O 1
ATOM 637 N N . THR A 1 90 ? -7.676 -5.339 -1.202 1.00 90.56 90 THR A N 1
ATOM 638 C CA . THR A 1 90 ? -7.326 -5.659 -2.587 1.00 90.56 90 THR A CA 1
ATOM 639 C C . THR A 1 90 ? -5.937 -5.128 -2.917 1.00 90.56 90 THR A C 1
ATOM 641 O O . THR A 1 90 ? -5.698 -3.924 -2.904 1.00 90.56 90 THR A O 1
ATOM 644 N N . VAL A 1 91 ? -5.008 -6.019 -3.256 1.00 86.38 91 VAL A N 1
ATOM 645 C CA . VAL A 1 91 ? -3.632 -5.657 -3.619 1.00 86.38 91 VAL A CA 1
ATOM 646 C C . VAL A 1 91 ? -3.282 -6.257 -4.975 1.00 86.38 91 VAL A C 1
ATOM 648 O O . VAL A 1 91 ? -3.342 -7.469 -5.153 1.00 86.38 91 VAL A O 1
ATOM 651 N N . GLY A 1 92 ? -2.886 -5.417 -5.925 1.00 88.38 92 GLY A N 1
ATOM 652 C CA . GLY A 1 92 ? -2.299 -5.802 -7.202 1.00 88.38 92 GLY A CA 1
ATOM 653 C C . GLY A 1 92 ? -0.825 -5.423 -7.233 1.00 88.38 92 GLY A C 1
ATOM 654 O O . GLY A 1 92 ? -0.496 -4.238 -7.223 1.00 88.38 92 GLY A O 1
ATOM 655 N N . LEU A 1 93 ? 0.056 -6.416 -7.271 1.00 83.12 93 LEU A N 1
ATOM 656 C CA . LEU A 1 93 ? 1.500 -6.229 -7.354 1.00 83.12 93 LEU A CA 1
ATOM 657 C C . LEU A 1 93 ? 2.006 -6.623 -8.737 1.00 83.12 93 LEU A C 1
ATOM 659 O O . LEU A 1 93 ? 1.627 -7.663 -9.274 1.00 83.12 93 LEU A O 1
ATOM 663 N N . GLY A 1 94 ? 2.884 -5.798 -9.299 1.00 82.25 94 GLY A N 1
ATOM 664 C CA . GLY A 1 94 ? 3.713 -6.157 -10.442 1.00 82.25 94 GLY A CA 1
ATOM 665 C C . GLY A 1 94 ? 4.838 -7.125 -10.060 1.00 82.25 94 GLY A C 1
ATOM 666 O O . GLY A 1 94 ? 4.739 -7.873 -9.091 1.00 82.25 94 GLY A O 1
ATOM 667 N N . HIS A 1 95 ? 5.921 -7.107 -10.837 1.00 81.81 95 HIS A N 1
ATOM 668 C CA . HIS A 1 95 ? 7.153 -7.822 -10.491 1.00 81.81 95 HIS A CA 1
ATOM 669 C C . HIS A 1 95 ? 7.701 -7.303 -9.153 1.00 81.81 95 HIS A C 1
ATOM 671 O O . HIS A 1 95 ? 7.793 -6.089 -8.972 1.00 81.81 95 HIS A O 1
ATOM 677 N N . THR A 1 96 ? 8.009 -8.184 -8.206 1.00 82.94 96 THR A N 1
ATOM 678 C CA . THR A 1 96 ? 8.592 -7.813 -6.905 1.00 82.94 96 THR A CA 1
ATOM 679 C C . THR A 1 96 ? 9.631 -8.849 -6.517 1.00 82.94 96 THR A C 1
ATOM 681 O O . THR A 1 96 ? 9.279 -10.017 -6.459 1.00 82.94 96 THR A O 1
ATOM 684 N N . GLU A 1 97 ? 10.876 -8.471 -6.252 1.00 86.06 97 GLU A N 1
ATOM 685 C CA . GLU A 1 97 ? 11.892 -9.457 -5.847 1.00 86.06 97 GLU A CA 1
ATOM 686 C C . GLU A 1 97 ? 11.596 -9.965 -4.428 1.00 86.06 97 GLU A C 1
ATOM 688 O O . GLU A 1 97 ? 11.305 -11.149 -4.247 1.00 86.06 97 GLU A O 1
ATOM 693 N N . ASP A 1 98 ? 11.503 -9.049 -3.462 1.00 86.38 98 ASP A N 1
ATOM 694 C CA . ASP A 1 98 ? 11.254 -9.339 -2.051 1.00 86.38 98 ASP A CA 1
ATOM 695 C C . ASP A 1 98 ? 9.930 -8.714 -1.566 1.00 86.38 98 ASP A C 1
ATOM 697 O O . ASP A 1 98 ? 9.799 -7.502 -1.387 1.00 86.38 98 ASP A O 1
ATOM 701 N N . LEU A 1 99 ? 8.924 -9.547 -1.269 1.00 85.69 99 LEU A N 1
ATOM 702 C CA . LEU A 1 99 ? 7.660 -9.116 -0.661 1.00 85.69 99 LEU A CA 1
ATOM 703 C C . LEU A 1 99 ? 7.560 -9.551 0.803 1.00 85.69 99 LEU A C 1
ATOM 705 O O . LEU A 1 99 ? 7.512 -10.738 1.125 1.00 85.69 99 LEU A O 1
ATOM 709 N N . ARG A 1 100 ? 7.398 -8.585 1.711 1.00 87.06 100 ARG A N 1
ATOM 710 C CA . ARG A 1 100 ? 7.096 -8.802 3.131 1.00 87.06 100 ARG A CA 1
ATOM 711 C C . ARG A 1 100 ? 5.815 -8.092 3.536 1.00 87.06 100 ARG A C 1
ATOM 713 O O . ARG A 1 100 ? 5.745 -6.867 3.548 1.00 87.06 100 ARG A O 1
ATOM 720 N N . MET A 1 101 ? 4.819 -8.859 3.955 1.00 83.38 101 MET A N 1
ATOM 721 C CA . MET A 1 101 ? 3.525 -8.328 4.363 1.00 83.38 101 MET A CA 1
ATOM 722 C C . MET A 1 101 ? 3.146 -8.840 5.752 1.00 83.38 101 MET A C 1
ATOM 724 O O . MET A 1 101 ? 3.050 -10.041 5.993 1.00 83.38 101 MET A O 1
ATOM 728 N N . GLY A 1 102 ? 2.948 -7.907 6.675 1.00 86.62 102 GLY A N 1
ATOM 729 C CA . GLY A 1 102 ? 2.393 -8.129 7.998 1.00 86.62 102 GLY A CA 1
ATOM 730 C C . GLY A 1 102 ? 0.928 -7.720 8.008 1.00 86.62 102 GLY A C 1
ATOM 731 O O . GLY A 1 102 ? 0.651 -6.532 7.891 1.00 86.62 102 GLY A O 1
ATOM 732 N N . LEU A 1 103 ? 0.006 -8.669 8.148 1.00 82.50 103 LEU A N 1
ATOM 733 C CA . LEU A 1 103 ? -1.434 -8.393 8.150 1.00 82.50 103 LEU A CA 1
ATOM 734 C C . LEU A 1 103 ? -2.028 -8.547 9.549 1.00 82.50 103 LEU A C 1
ATOM 736 O O . LEU A 1 103 ? -1.748 -9.526 10.246 1.00 82.50 103 LEU A O 1
ATOM 740 N N . GLY A 1 104 ? -2.852 -7.586 9.955 1.00 83.69 104 GLY A N 1
ATOM 741 C CA . GLY A 1 104 ? -3.797 -7.742 11.051 1.00 83.69 104 GLY A CA 1
ATOM 742 C C . GLY A 1 104 ? -5.000 -8.603 10.640 1.00 83.69 104 GLY A C 1
ATOM 743 O O . GLY A 1 104 ? -4.958 -9.299 9.625 1.00 83.69 104 GLY A O 1
ATOM 744 N N . PRO A 1 105 ? -6.085 -8.587 11.431 1.00 83.00 105 PRO A N 1
ATOM 745 C CA . PRO A 1 105 ? -7.347 -9.204 11.037 1.00 83.00 105 PRO A CA 1
ATOM 746 C C . PRO A 1 105 ? -7.853 -8.586 9.731 1.00 83.00 105 PRO A C 1
ATOM 748 O O . PRO A 1 105 ? -8.060 -7.378 9.684 1.00 83.00 105 PRO A O 1
ATOM 751 N N . VAL A 1 106 ? -8.044 -9.404 8.700 1.00 82.81 106 VAL A N 1
ATOM 752 C CA . VAL A 1 106 ? -8.639 -8.988 7.425 1.00 82.81 106 VAL A CA 1
ATOM 753 C C . VAL A 1 106 ? -9.979 -9.700 7.267 1.00 82.81 106 VAL A C 1
ATOM 755 O O . VAL A 1 106 ? -10.052 -10.895 7.565 1.00 82.81 106 VAL A O 1
ATOM 758 N N . GLY A 1 107 ? -11.021 -8.976 6.858 1.00 85.94 107 GLY A N 1
ATOM 759 C CA . GLY A 1 107 ? -12.305 -9.559 6.469 1.00 85.94 107 GLY A CA 1
ATOM 760 C C . GLY A 1 107 ? -12.158 -10.319 5.157 1.00 85.94 107 GLY A C 1
ATOM 761 O O . GLY A 1 107 ? -12.047 -11.546 5.173 1.00 85.94 107 GLY A O 1
ATOM 762 N N . ASP A 1 108 ? -12.059 -9.580 4.053 1.00 88.75 108 ASP A N 1
ATOM 763 C CA . ASP A 1 108 ? -11.853 -10.130 2.714 1.00 88.75 108 ASP A CA 1
ATOM 764 C C . ASP A 1 108 ? -10.478 -9.745 2.154 1.00 88.75 108 ASP A C 1
ATOM 766 O O . ASP A 1 108 ? -10.074 -8.585 2.159 1.00 88.75 108 ASP A O 1
ATOM 770 N N . LEU A 1 109 ? -9.728 -10.737 1.662 1.00 85.44 109 LEU A N 1
ATOM 771 C CA . LEU A 1 109 ? -8.379 -10.558 1.123 1.00 85.44 109 LEU A CA 1
ATOM 772 C C . LEU A 1 109 ? -8.304 -11.024 -0.332 1.00 85.44 109 LEU A C 1
ATOM 774 O O . LEU A 1 109 ? -8.419 -12.214 -0.622 1.00 85.44 109 LEU A O 1
ATOM 778 N N . THR A 1 110 ? -8.004 -10.092 -1.231 1.00 88.44 110 THR A N 1
ATOM 779 C CA . THR A 1 110 ? -7.698 -10.345 -2.639 1.00 88.44 110 THR A CA 1
ATOM 780 C C . THR A 1 110 ? -6.287 -9.864 -2.948 1.00 88.44 110 THR A C 1
ATOM 782 O O . THR A 1 110 ? -5.986 -8.676 -2.857 1.00 88.44 110 THR A O 1
ATOM 785 N N . VAL A 1 111 ? -5.410 -10.783 -3.352 1.00 83.62 111 VAL A N 1
ATOM 786 C CA . VAL A 1 111 ? -4.035 -10.451 -3.743 1.00 83.62 111 VAL A CA 1
ATOM 787 C C . VAL A 1 111 ? -3.762 -10.991 -5.142 1.00 83.62 111 VAL A C 1
ATOM 789 O O . VAL A 1 111 ? -3.778 -12.200 -5.366 1.00 83.62 111 VAL A O 1
ATOM 792 N N . GLY A 1 112 ? -3.509 -10.089 -6.086 1.00 85.88 112 GLY A N 1
ATOM 793 C CA . GLY A 1 112 ? -2.969 -10.394 -7.404 1.00 85.88 112 GLY A CA 1
ATOM 794 C C . GLY A 1 112 ? -1.468 -10.149 -7.397 1.00 85.88 112 GLY A C 1
ATOM 795 O O . GLY A 1 112 ? -1.037 -9.004 -7.309 1.00 85.88 112 GLY A O 1
ATOM 796 N N . LEU A 1 113 ? -0.676 -11.216 -7.474 1.00 78.94 113 LEU A N 1
ATOM 797 C CA . LEU A 1 113 ? 0.782 -11.132 -7.509 1.00 78.94 113 LEU A CA 1
ATOM 798 C C . LEU A 1 113 ? 1.286 -11.340 -8.936 1.00 78.94 113 LEU A C 1
ATOM 800 O O . LEU A 1 113 ? 0.904 -12.306 -9.602 1.00 78.94 113 LEU A O 1
ATOM 804 N N . GLY A 1 114 ? 2.158 -10.443 -9.388 1.00 79.94 114 GLY A N 1
ATOM 805 C CA . GLY A 1 114 ? 3.062 -10.695 -10.499 1.00 79.94 114 GLY A CA 1
ATOM 806 C C . GLY A 1 114 ? 4.162 -11.691 -10.108 1.00 79.94 114 GLY A C 1
ATOM 807 O O . GLY A 1 114 ? 4.075 -12.349 -9.071 1.00 79.94 114 GLY A O 1
ATOM 808 N N . PRO A 1 115 ? 5.208 -11.839 -10.934 1.00 79.50 115 PRO A N 1
ATOM 809 C CA . PRO A 1 115 ? 6.349 -12.671 -10.574 1.00 79.50 115 PRO A CA 1
ATOM 810 C C . PRO A 1 115 ? 6.983 -12.162 -9.272 1.00 79.50 115 PRO A C 1
ATOM 812 O O . PRO A 1 115 ? 7.263 -10.967 -9.148 1.00 79.50 115 PRO A O 1
ATOM 815 N N . THR A 1 116 ? 7.170 -13.065 -8.308 1.00 80.31 116 THR A N 1
ATOM 816 C CA . THR A 1 116 ? 7.795 -12.767 -7.014 1.00 80.31 116 THR A CA 1
ATOM 817 C C . THR A 1 116 ? 8.823 -13.828 -6.660 1.00 80.31 116 THR A C 1
ATOM 819 O O . THR A 1 116 ? 8.525 -15.017 -6.797 1.00 80.31 116 THR A O 1
ATOM 822 N N . GLU A 1 117 ? 10.015 -13.411 -6.230 1.00 84.88 117 GLU A N 1
ATOM 823 C CA . GLU A 1 117 ? 11.121 -14.325 -5.917 1.00 84.88 117 GLU A CA 1
ATOM 824 C C . GLU A 1 117 ? 11.090 -14.795 -4.452 1.00 84.88 117 GLU A C 1
ATOM 826 O O . GLU A 1 117 ? 11.081 -16.006 -4.212 1.00 84.88 117 GLU A O 1
ATOM 831 N N . ASP A 1 118 ? 10.985 -13.881 -3.478 1.00 82.81 118 ASP A N 1
ATOM 832 C CA . ASP A 1 118 ? 10.734 -14.190 -2.060 1.00 82.81 118 ASP A CA 1
ATOM 833 C C . ASP A 1 118 ? 9.424 -13.543 -1.586 1.00 82.81 118 ASP A C 1
ATOM 835 O O . ASP A 1 118 ? 9.206 -12.333 -1.666 1.00 82.81 118 ASP A O 1
ATOM 839 N N . LEU A 1 119 ? 8.532 -14.374 -1.048 1.00 82.44 119 LEU A N 1
ATOM 840 C CA . LEU A 1 119 ? 7.240 -13.963 -0.521 1.00 82.44 119 LEU A CA 1
ATOM 841 C C . LEU A 1 119 ? 7.109 -14.373 0.942 1.00 82.44 119 LEU A C 1
ATOM 843 O O . LEU A 1 119 ? 6.996 -15.553 1.283 1.00 82.44 119 LEU A O 1
ATOM 847 N N . ARG A 1 120 ? 7.012 -13.375 1.820 1.00 82.94 120 ARG A N 1
ATOM 848 C CA . ARG A 1 120 ? 6.787 -13.550 3.255 1.00 82.94 120 ARG A CA 1
ATOM 849 C C . ARG A 1 120 ? 5.535 -12.821 3.696 1.00 82.94 120 ARG A C 1
ATOM 851 O O . ARG A 1 120 ? 5.545 -11.615 3.930 1.00 82.94 120 ARG A O 1
ATOM 858 N N . MET A 1 121 ? 4.469 -13.582 3.902 1.00 77.88 121 MET A N 1
ATOM 859 C CA . MET A 1 121 ? 3.281 -13.102 4.599 1.00 77.88 121 MET A CA 1
ATOM 860 C C . MET A 1 121 ? 3.279 -13.612 6.039 1.00 77.88 121 MET A C 1
ATOM 862 O O . MET A 1 121 ? 3.508 -14.794 6.290 1.00 77.88 121 MET A O 1
ATOM 866 N N . GLY A 1 122 ? 3.021 -12.723 6.990 1.00 75.12 122 GLY A N 1
ATOM 867 C CA . GLY A 1 122 ? 2.867 -13.063 8.399 1.00 75.12 122 GLY A CA 1
ATOM 868 C C . GLY A 1 122 ? 1.709 -12.295 9.016 1.00 75.12 122 GLY A C 1
ATOM 869 O O . GLY A 1 122 ? 1.402 -11.179 8.607 1.00 75.12 122 GLY A O 1
ATOM 870 N N . SER A 1 123 ? 1.070 -12.870 10.032 1.00 64.62 123 SER A N 1
ATOM 871 C CA . SER A 1 123 ? 0.137 -12.108 10.855 1.00 64.62 123 SER A CA 1
ATOM 872 C C . SER A 1 123 ? 0.951 -11.177 11.752 1.00 64.62 123 SER A C 1
ATOM 874 O O . SER A 1 123 ? 1.657 -11.647 12.653 1.00 64.62 123 SER A O 1
ATOM 876 N N . ALA A 1 124 ? 0.905 -9.871 11.505 1.00 56.19 124 ALA A N 1
ATOM 877 C CA . ALA A 1 124 ? 1.555 -8.922 12.393 1.00 56.19 124 ALA A CA 1
ATOM 878 C C . ALA A 1 124 ? 0.757 -8.882 13.700 1.00 56.19 124 ALA A C 1
ATOM 880 O O . ALA A 1 124 ? -0.362 -8.379 13.756 1.00 56.19 124 ALA A O 1
ATOM 881 N N . LEU A 1 125 ? 1.342 -9.428 14.765 1.00 45.44 125 LEU A N 1
ATOM 882 C CA . LEU A 1 125 ? 0.858 -9.280 16.133 1.00 45.44 125 LEU A CA 1
ATOM 883 C C . LEU A 1 125 ? 1.210 -7.852 16.572 1.00 45.44 125 LEU A C 1
ATOM 885 O O . LEU A 1 125 ? 2.196 -7.617 17.269 1.00 45.44 125 LEU A O 1
ATOM 889 N N . TRP A 1 126 ? 0.464 -6.875 16.057 1.00 37.91 126 TRP A N 1
ATOM 890 C CA . TRP A 1 126 ? 0.564 -5.488 16.485 1.00 37.91 126 TRP A CA 1
ATOM 891 C C . TRP A 1 126 ? 0.155 -5.453 17.958 1.00 37.91 126 TRP A C 1
ATOM 893 O O . TRP A 1 126 ? -0.987 -5.715 18.335 1.00 37.91 126 TRP A O 1
ATOM 903 N N . LYS A 1 127 ? 1.139 -5.253 18.828 1.00 29.84 127 LYS A N 1
ATOM 904 C CA . LYS A 1 127 ? 0.890 -5.071 20.249 1.00 29.84 127 LYS A CA 1
ATOM 905 C C . LYS A 1 127 ? 0.420 -3.625 20.417 1.00 29.84 127 LYS A C 1
ATOM 907 O O . LYS A 1 127 ? 1.220 -2.717 20.204 1.00 29.84 127 LYS A O 1
ATOM 912 N N . ILE A 1 128 ? -0.876 -3.457 20.699 1.00 37.62 128 ILE A N 1
ATOM 913 C CA . ILE A 1 128 ? -1.468 -2.218 21.239 1.00 37.62 128 ILE A CA 1
ATOM 914 C C . ILE A 1 128 ? -0.690 -1.787 22.481 1.00 37.62 128 ILE A C 1
ATOM 916 O O . ILE A 1 128 ? -0.355 -2.687 23.293 1.00 37.62 128 ILE A O 1
#

Solvent-accessible surface area (backbone atoms o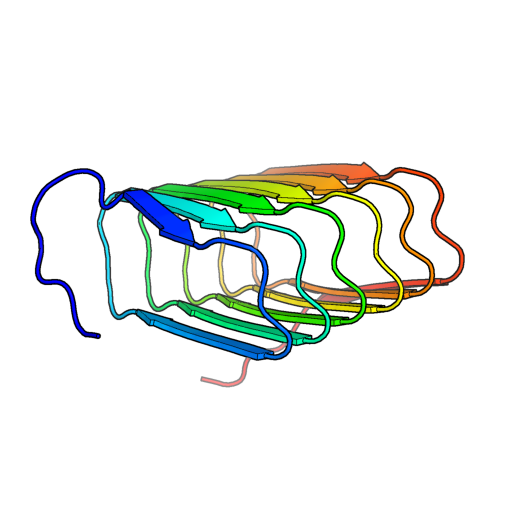nly — not comparable to full-atom values): 6318 Å² total; per-residue (Å²): 125,89,82,74,101,59,82,65,47,70,49,76,46,72,67,43,66,71,47,80,47,64,46,66,73,44,60,46,40,36,37,40,38,40,43,28,45,38,38,40,40,38,38,36,43,30,43,38,38,40,38,41,36,42,43,28,43,35,40,40,39,39,38,36,42,29,39,36,39,39,36,40,37,38,44,30,46,39,39,39,39,38,39,32,41,29,40,37,40,38,38,38,40,32,43,27,43,37,38,37,39,25,37,33,63,61,70,44,83,46,77,48,73,42,63,64,77,42,81,44,79,44,76,44,81,75,79,128

Nearest PDB structures (foldseek):
  3ult-assembly2_B  TM=1.488E-01  e=2.279E-01  Lolium perenne